Protein AF-A0A7Y5BYL1-F1 (afdb_monomer_lite)

pLDDT: mean 78.52, std 18.56, range [42.53, 97.94]

Structure (mmCIF, N/CA/C/O backbone):
data_AF-A0A7Y5BYL1-F1
#
_entry.id   AF-A0A7Y5BYL1-F1
#
loop_
_atom_site.group_PDB
_atom_site.id
_atom_site.type_symbol
_atom_site.label_atom_id
_atom_site.label_alt_id
_atom_site.label_comp_id
_atom_site.label_asym_id
_atom_site.label_entity_id
_atom_site.label_seq_id
_atom_site.pdbx_PDB_ins_code
_atom_site.Cartn_x
_atom_site.Cartn_y
_atom_site.Cartn_z
_atom_site.occupancy
_atom_site.B_iso_or_equiv
_atom_site.auth_seq_id
_atom_site.auth_comp_id
_atom_site.auth_asym_id
_atom_site.auth_atom_id
_atom_site.pdbx_PDB_model_num
ATOM 1 N N . MET A 1 1 ? -14.897 8.886 0.218 1.00 81.50 1 MET A N 1
ATOM 2 C CA . MET A 1 1 ? -16.354 8.710 0.412 1.00 81.50 1 MET A CA 1
ATOM 3 C C . MET A 1 1 ? -16.591 8.239 1.832 1.00 81.50 1 MET A C 1
ATOM 5 O O . MET A 1 1 ? -15.759 7.504 2.357 1.00 81.50 1 MET A O 1
ATOM 9 N N . SER A 1 2 ? -17.669 8.688 2.464 1.00 91.75 2 SER A N 1
ATOM 10 C CA . SER A 1 2 ? -17.964 8.362 3.857 1.00 91.75 2 SER A CA 1
ATOM 11 C C . SER A 1 2 ? -19.443 8.055 4.063 1.00 91.75 2 SER A C 1
ATOM 13 O O . SER A 1 2 ? -20.285 8.385 3.227 1.00 91.75 2 SER A O 1
ATOM 15 N N . ARG A 1 3 ? -19.748 7.396 5.178 1.00 94.25 3 ARG A N 1
ATOM 16 C CA . ARG A 1 3 ? -21.106 7.157 5.665 1.00 94.25 3 ARG A CA 1
ATOM 17 C C . ARG A 1 3 ? -21.195 7.581 7.126 1.00 94.25 3 ARG A C 1
ATOM 19 O O . ARG A 1 3 ? -20.248 7.378 7.884 1.00 94.25 3 ARG A O 1
ATOM 26 N N . GLU A 1 4 ? -22.343 8.117 7.517 1.00 96.44 4 GLU A N 1
ATOM 27 C CA . GLU A 1 4 ? -22.657 8.405 8.915 1.00 96.44 4 GLU A CA 1
ATOM 28 C C . GLU A 1 4 ? -23.122 7.142 9.650 1.00 96.44 4 GLU A C 1
ATOM 30 O O . GLU A 1 4 ? -23.954 6.373 9.161 1.00 96.44 4 GLU A O 1
ATOM 35 N N . LEU A 1 5 ? -22.569 6.926 10.837 1.00 92.62 5 LEU A N 1
ATOM 36 C CA . LEU A 1 5 ? -22.983 5.901 11.784 1.00 92.62 5 LEU A CA 1
ATOM 37 C C . LEU A 1 5 ? -23.974 6.493 12.801 1.00 92.62 5 LEU A C 1
ATOM 39 O O . LEU A 1 5 ? -24.022 7.715 12.990 1.00 92.62 5 LEU A O 1
ATOM 43 N N . PRO A 1 6 ? -24.739 5.649 13.521 1.00 91.94 6 PRO A N 1
ATOM 44 C CA . PRO A 1 6 ? -25.500 6.108 14.676 1.00 91.94 6 PRO A CA 1
ATOM 45 C C . PRO A 1 6 ? -24.601 6.904 15.632 1.00 91.94 6 PRO A C 1
ATOM 47 O O . PRO A 1 6 ? -23.457 6.523 15.855 1.00 91.94 6 PRO A O 1
ATOM 50 N N . HIS A 1 7 ? -25.140 7.964 16.240 1.00 89.25 7 HIS A N 1
ATOM 51 C CA . HIS A 1 7 ? -24.414 8.888 17.133 1.00 89.25 7 HIS A CA 1
ATOM 52 C C . HIS A 1 7 ? -23.458 9.868 16.420 1.00 89.25 7 HIS A C 1
ATOM 54 O O . HIS A 1 7 ? -22.641 10.507 17.078 1.00 89.25 7 HIS A O 1
ATOM 60 N N . GLY A 1 8 ? -23.578 10.031 15.097 1.00 91.88 8 GLY A N 1
ATOM 61 C CA . GLY A 1 8 ? -22.905 11.101 14.346 1.00 91.88 8 GLY A CA 1
ATOM 62 C C . GLY A 1 8 ? -21.435 10.832 14.016 1.00 91.88 8 GLY A C 1
ATOM 63 O O . GLY A 1 8 ? -20.719 11.746 13.612 1.00 91.88 8 GLY A O 1
ATOM 64 N N . GLN A 1 9 ? -20.961 9.595 14.181 1.00 92.94 9 GLN A N 1
ATOM 65 C CA . GLN A 1 9 ? -19.602 9.225 13.783 1.00 92.94 9 GLN A CA 1
ATOM 66 C C . GLN A 1 9 ? -19.514 9.062 12.262 1.00 92.94 9 GLN A C 1
ATOM 68 O O . GLN A 1 9 ? -20.429 8.535 11.632 1.00 92.94 9 GLN A O 1
ATOM 73 N N . THR A 1 10 ? -18.400 9.486 11.665 1.00 94.94 10 THR A N 1
ATOM 74 C CA . THR A 1 10 ? -18.145 9.320 10.227 1.00 94.94 10 THR A CA 1
ATOM 75 C C . THR A 1 10 ? -17.238 8.121 9.991 1.00 94.94 10 THR A C 1
ATOM 77 O O . THR A 1 10 ? -16.187 8.007 10.614 1.00 94.94 10 THR A O 1
ATOM 80 N N . GLN A 1 11 ? -17.622 7.250 9.060 1.00 91.12 11 GLN A N 1
ATOM 81 C CA . GLN A 1 11 ? -16.820 6.110 8.630 1.00 91.12 11 GLN A CA 1
ATOM 82 C C . GLN A 1 11 ? -16.374 6.292 7.179 1.00 91.12 11 GLN A C 1
ATOM 84 O O . GLN A 1 11 ? -17.201 6.554 6.303 1.00 91.12 11 GLN A O 1
ATOM 89 N N . THR A 1 12 ? -15.082 6.110 6.911 1.00 90.88 12 THR A N 1
ATOM 90 C CA . THR A 1 12 ? -14.548 6.012 5.545 1.00 90.88 12 THR A CA 1
ATOM 91 C C . THR A 1 12 ? -15.001 4.703 4.904 1.00 90.88 12 THR A C 1
ATOM 93 O O . THR A 1 12 ? -14.903 3.645 5.521 1.00 90.88 12 THR A O 1
ATOM 96 N N . VAL A 1 13 ? -15.497 4.766 3.666 1.00 92.31 13 VAL A N 1
ATOM 97 C CA . VAL A 1 13 ? -16.002 3.589 2.942 1.00 92.31 13 VAL A CA 1
ATOM 98 C C . VAL A 1 13 ? -15.228 3.410 1.640 1.00 92.31 13 VAL A C 1
ATOM 100 O O . VAL A 1 13 ? -15.139 4.347 0.840 1.00 92.31 13 VAL A O 1
ATOM 103 N N . ALA A 1 14 ? -14.695 2.205 1.430 1.00 89.88 14 ALA A N 1
ATOM 104 C CA . ALA A 1 14 ? -14.085 1.804 0.168 1.00 89.88 14 ALA A CA 1
ATOM 105 C C . ALA A 1 14 ? -15.167 1.489 -0.877 1.00 89.88 14 ALA A C 1
ATOM 107 O O . ALA A 1 14 ? -16.178 0.841 -0.589 1.00 89.88 14 ALA A O 1
ATOM 108 N N . LEU A 1 15 ? -14.954 1.977 -2.094 1.00 90.75 15 LEU A N 1
ATOM 109 C CA . LEU A 1 15 ? -15.830 1.804 -3.250 1.00 90.75 15 LEU A CA 1
ATOM 110 C C . LEU A 1 15 ? -15.009 1.255 -4.417 1.00 90.75 15 LEU A C 1
ATOM 112 O O . LEU A 1 15 ? -13.796 1.122 -4.300 1.00 90.75 15 LEU A O 1
ATOM 116 N N . ASP A 1 16 ? -15.683 0.997 -5.537 1.00 88.12 16 ASP A N 1
ATOM 117 C CA . ASP A 1 16 ? -15.056 0.514 -6.770 1.00 88.12 16 ASP A CA 1
ATOM 118 C C . ASP A 1 16 ? -14.302 -0.813 -6.577 1.00 88.12 16 ASP A C 1
ATOM 120 O O . ASP A 1 16 ? -13.085 -0.929 -6.690 1.00 88.12 16 ASP A O 1
ATOM 124 N N . TRP A 1 17 ? -15.074 -1.852 -6.255 1.00 89.88 17 TRP A N 1
ATOM 125 C CA . TRP A 1 17 ? -14.569 -3.201 -5.989 1.00 89.88 17 TRP A CA 1
ATOM 126 C C . TRP A 1 17 ? -14.267 -4.002 -7.268 1.00 89.88 17 TRP A C 1
ATOM 128 O O . TRP A 1 17 ? -14.099 -5.216 -7.197 1.00 89.88 17 TRP A O 1
ATOM 138 N N . ALA A 1 18 ? -14.209 -3.364 -8.444 1.00 87.25 18 ALA A N 1
ATOM 139 C CA . ALA A 1 18 ? -14.057 -4.059 -9.726 1.00 87.25 18 ALA A CA 1
ATOM 140 C C . ALA A 1 18 ? -12.744 -4.857 -9.840 1.00 87.25 18 ALA A C 1
ATOM 142 O O . ALA A 1 18 ? -12.697 -5.859 -10.551 1.00 87.25 18 ALA A O 1
ATOM 143 N N . LEU A 1 19 ? -11.695 -4.432 -9.127 1.00 79.25 19 LEU A N 1
ATOM 144 C CA . LEU A 1 19 ? -10.383 -5.091 -9.084 1.00 79.25 19 LEU A CA 1
ATOM 145 C C . LEU A 1 19 ? -10.122 -5.841 -7.770 1.00 79.25 19 LEU A C 1
ATOM 147 O O . LEU A 1 19 ? -9.000 -6.276 -7.517 1.00 79.25 19 LEU A O 1
ATOM 151 N N . ALA A 1 20 ? -11.139 -5.988 -6.921 1.00 86.06 20 ALA A N 1
ATOM 152 C CA . ALA A 1 20 ? -10.992 -6.711 -5.671 1.00 86.06 20 ALA A CA 1
ATOM 153 C C . ALA A 1 20 ? -10.805 -8.211 -5.927 1.00 86.06 20 ALA A C 1
ATOM 155 O O . ALA A 1 20 ? -11.528 -8.829 -6.711 1.00 86.06 20 ALA A O 1
ATOM 156 N N . GLY A 1 21 ? -9.844 -8.811 -5.232 1.00 87.94 21 GLY A N 1
ATOM 157 C CA . GLY A 1 21 ? -9.514 -10.220 -5.378 1.00 87.94 21 GLY A CA 1
ATOM 158 C C . GLY A 1 21 ? -8.587 -10.704 -4.271 1.00 87.94 21 GLY A C 1
ATOM 159 O O . GLY A 1 21 ? -8.227 -9.956 -3.365 1.00 87.94 21 GLY A O 1
ATOM 160 N N . ILE A 1 22 ? -8.208 -11.978 -4.347 1.00 93.00 22 ILE A N 1
ATOM 161 C CA . ILE A 1 22 ? -7.252 -12.577 -3.412 1.00 93.00 22 ILE A CA 1
ATOM 162 C C . ILE A 1 22 ? -5.840 -12.153 -3.823 1.00 93.00 22 ILE A C 1
ATOM 164 O O . ILE A 1 22 ? -5.431 -12.375 -4.962 1.00 93.00 22 ILE A O 1
ATOM 168 N N . SER A 1 23 ? -5.097 -11.569 -2.885 1.00 89.81 23 SER A N 1
ATOM 169 C CA . SER A 1 23 ? -3.725 -11.090 -3.072 1.00 89.81 23 SER A CA 1
ATOM 170 C C . SER A 1 23 ? -2.924 -11.284 -1.775 1.00 89.81 23 SER A C 1
ATOM 172 O O . SER A 1 23 ? -3.539 -11.461 -0.718 1.00 89.81 23 SER A O 1
ATOM 174 N N . PRO A 1 24 ? -1.576 -11.271 -1.803 1.00 92.25 24 PRO A N 1
ATOM 175 C CA . PRO A 1 24 ? -0.777 -11.250 -0.582 1.00 92.25 24 PRO A CA 1
ATOM 176 C C . PRO A 1 24 ? -1.135 -10.058 0.314 1.00 92.25 24 PRO A C 1
ATOM 178 O O . PRO A 1 24 ? -1.456 -8.973 -0.172 1.00 92.25 24 PRO A O 1
ATOM 181 N N . VAL A 1 25 ? -1.038 -10.244 1.630 1.00 95.06 25 VAL A N 1
ATOM 182 C CA . VAL A 1 25 ? -1.275 -9.165 2.598 1.00 95.06 25 VAL A CA 1
ATOM 183 C C . VAL A 1 25 ? -0.310 -7.995 2.352 1.00 95.06 25 VAL A C 1
ATOM 185 O O . VAL A 1 25 ? 0.886 -8.203 2.166 1.00 95.06 25 VAL A O 1
ATOM 188 N N . GLY A 1 26 ? -0.823 -6.762 2.315 1.00 95.19 26 GLY A N 1
ATOM 189 C CA . GLY A 1 26 ? -0.042 -5.559 2.003 1.00 95.19 26 GLY A CA 1
ATOM 190 C C . GLY A 1 26 ? 0.049 -5.214 0.510 1.00 95.19 26 GLY A C 1
ATOM 191 O O . GLY A 1 26 ? 0.611 -4.176 0.164 1.00 95.19 26 GLY A O 1
ATOM 192 N N . ALA A 1 27 ? -0.502 -6.029 -0.395 1.00 92.75 27 ALA A N 1
ATOM 193 C CA . ALA A 1 27 ? -0.541 -5.703 -1.825 1.00 92.75 27 ALA A CA 1
ATOM 194 C C . ALA A 1 27 ? -1.362 -4.432 -2.126 1.00 92.75 27 ALA A C 1
ATOM 196 O O . ALA A 1 27 ? -0.949 -3.576 -2.909 1.00 92.75 27 ALA A O 1
ATOM 197 N N . ASP A 1 28 ? -2.504 -4.292 -1.461 1.00 92.69 28 ASP A N 1
ATOM 198 C CA . ASP A 1 28 ? -3.373 -3.114 -1.479 1.00 92.69 28 ASP A CA 1
ATOM 199 C C . ASP A 1 28 ? -2.698 -1.877 -0.866 1.00 92.69 28 ASP A C 1
ATOM 201 O O . ASP A 1 28 ? -2.801 -0.784 -1.427 1.00 92.69 28 ASP A O 1
ATOM 205 N N . LEU A 1 29 ? -1.923 -2.048 0.213 1.00 94.44 29 LEU A N 1
ATOM 206 C CA . LEU A 1 29 ? -1.063 -0.991 0.749 1.00 94.44 29 LEU A CA 1
ATOM 207 C C . LEU A 1 29 ? -0.077 -0.490 -0.313 1.00 94.44 29 LEU A C 1
ATOM 209 O O . LEU A 1 29 ? 0.120 0.716 -0.438 1.00 94.44 29 LEU A O 1
ATOM 213 N N . GLY A 1 30 ? 0.499 -1.388 -1.118 1.00 89.38 30 GLY A N 1
ATOM 214 C CA . GLY A 1 30 ? 1.391 -1.003 -2.211 1.00 89.38 30 GLY A CA 1
ATOM 215 C C . GLY A 1 30 ? 0.733 -0.093 -3.243 1.00 89.38 30 GLY A C 1
ATOM 216 O O . GLY A 1 30 ? 1.313 0.923 -3.631 1.00 89.38 30 GLY A O 1
ATOM 217 N N . GLN A 1 31 ? -0.505 -0.402 -3.629 1.00 86.06 31 GLN A N 1
ATOM 218 C CA . GLN A 1 31 ? -1.278 0.456 -4.528 1.00 86.06 31 GLN A CA 1
ATOM 219 C C . GLN A 1 31 ? -1.641 1.794 -3.873 1.00 86.06 31 GLN A C 1
ATOM 221 O O . GLN A 1 31 ? -1.571 2.840 -4.523 1.00 86.06 31 GLN A O 1
ATOM 226 N N . LEU A 1 32 ? -1.990 1.780 -2.583 1.00 91.31 32 LEU A N 1
ATOM 227 C CA . LEU A 1 32 ? -2.359 2.983 -1.842 1.00 91.31 32 LEU A CA 1
ATOM 228 C C . LEU A 1 32 ? -1.174 3.936 -1.643 1.00 91.31 32 LEU A C 1
ATOM 230 O O . LEU A 1 32 ? -1.313 5.127 -1.922 1.00 91.31 32 LEU A O 1
ATOM 234 N N . VAL A 1 33 ? -0.012 3.434 -1.203 1.00 91.81 33 VAL A N 1
ATOM 235 C CA . VAL A 1 33 ? 1.211 4.240 -1.024 1.00 91.81 33 VAL A CA 1
ATOM 236 C C . VAL A 1 33 ? 1.591 4.915 -2.326 1.00 91.81 33 VAL A C 1
ATOM 238 O O . VAL A 1 33 ? 1.877 6.111 -2.357 1.00 91.81 33 VAL A O 1
ATOM 241 N N . PHE A 1 34 ? 1.526 4.168 -3.416 1.00 82.06 34 PHE A N 1
ATOM 242 C CA . PHE A 1 34 ? 1.835 4.700 -4.723 1.00 82.06 34 PHE A CA 1
ATOM 243 C C . PHE A 1 34 ? 0.854 5.792 -5.170 1.00 82.06 34 PHE A C 1
ATOM 245 O O . PHE A 1 34 ? 1.267 6.879 -5.587 1.00 82.06 34 PHE A O 1
ATOM 252 N N . GLY A 1 35 ? -0.451 5.537 -5.043 1.00 85.81 35 GLY A N 1
ATOM 253 C CA . GLY A 1 35 ? -1.475 6.541 -5.313 1.00 85.81 35 GLY A CA 1
ATOM 254 C C . GLY A 1 35 ? -1.255 7.807 -4.481 1.00 85.81 35 GLY A C 1
ATOM 255 O O . GLY A 1 35 ? -1.299 8.915 -5.015 1.00 85.81 35 GLY A O 1
ATOM 256 N N . ALA A 1 36 ? -0.938 7.658 -3.196 1.00 91.75 36 ALA A N 1
ATOM 257 C CA . ALA A 1 36 ? -0.674 8.771 -2.295 1.00 91.75 36 ALA A CA 1
ATOM 258 C C . ALA A 1 36 ? 0.579 9.565 -2.693 1.00 91.75 36 ALA A C 1
ATOM 260 O O . ALA A 1 36 ? 0.486 10.779 -2.841 1.00 91.75 36 ALA A 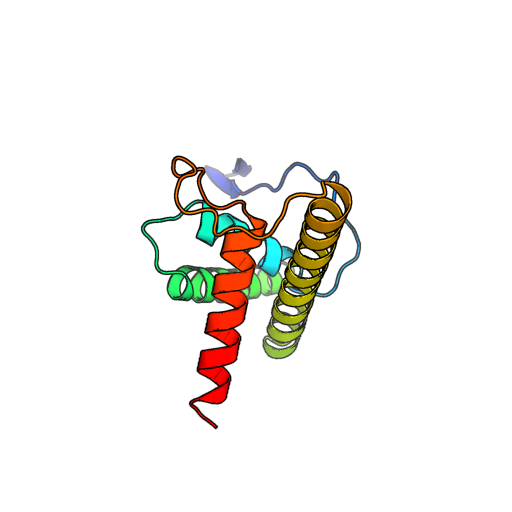O 1
ATOM 261 N N . GLN A 1 37 ? 1.715 8.916 -2.963 1.00 89.12 37 GLN A N 1
ATOM 262 C CA . GLN A 1 37 ? 2.938 9.593 -3.428 1.00 89.12 37 GLN A CA 1
ATOM 263 C C . GLN A 1 37 ? 2.719 10.357 -4.744 1.00 89.12 37 GLN A C 1
ATOM 265 O O . GLN A 1 37 ? 3.326 11.403 -4.988 1.00 89.12 37 GLN A O 1
ATOM 270 N N . ASN A 1 38 ? 1.813 9.875 -5.597 1.00 83.69 38 ASN A N 1
ATOM 271 C CA . ASN A 1 38 ? 1.479 10.566 -6.834 1.00 83.69 38 ASN A CA 1
ATOM 272 C C . ASN A 1 38 ? 0.543 11.755 -6.677 1.00 83.69 38 ASN A C 1
ATOM 274 O O . ASN A 1 38 ? 0.635 12.682 -7.478 1.00 83.69 38 ASN A O 1
ATOM 278 N N . ASN A 1 39 ? -0.334 11.746 -5.681 1.00 89.12 39 ASN A N 1
ATOM 279 C CA . ASN A 1 39 ? -1.329 12.800 -5.504 1.00 89.12 39 ASN A CA 1
ATOM 280 C C . ASN A 1 39 ? -0.926 13.822 -4.430 1.00 89.12 39 ASN A C 1
ATOM 282 O O . ASN A 1 39 ? -1.345 14.973 -4.493 1.00 89.12 39 ASN A O 1
ATOM 286 N N . LEU A 1 40 ? -0.067 13.442 -3.484 1.00 93.06 40 LEU A N 1
ATOM 287 C CA . LEU A 1 40 ? 0.404 14.279 -2.381 1.00 93.06 40 LEU A CA 1
ATOM 288 C C . LEU A 1 40 ? 1.818 14.801 -2.663 1.00 93.06 40 LEU A C 1
ATOM 290 O O . LEU A 1 40 ? 2.774 14.448 -1.979 1.00 93.06 40 LEU A O 1
ATOM 294 N N . LYS A 1 41 ? 1.960 15.650 -3.688 1.00 89.19 41 LYS A N 1
ATOM 295 C CA . LYS A 1 41 ? 3.273 16.146 -4.157 1.00 89.19 41 LYS A CA 1
ATOM 296 C C . LYS A 1 41 ? 4.053 16.965 -3.122 1.00 89.19 41 LYS A C 1
ATOM 298 O O . LYS A 1 41 ? 5.265 17.101 -3.250 1.00 89.19 41 LYS A O 1
ATOM 303 N N . GLU A 1 42 ? 3.369 17.504 -2.119 1.00 94.88 42 GLU A N 1
ATOM 304 C CA . GLU A 1 42 ? 3.968 18.308 -1.048 1.00 94.88 42 GLU A CA 1
ATOM 305 C C . GLU A 1 42 ? 4.469 17.463 0.135 1.00 94.88 42 GLU A C 1
ATOM 307 O O . GLU A 1 42 ? 5.146 17.988 1.014 1.00 94.88 42 GLU A O 1
ATOM 312 N N . VAL A 1 43 ? 4.160 16.161 0.163 1.00 93.69 43 VAL A N 1
ATOM 313 C CA . VAL A 1 43 ? 4.538 15.252 1.252 1.00 93.69 43 VAL A CA 1
ATOM 314 C C . VAL A 1 43 ? 5.717 14.391 0.812 1.00 93.69 43 VAL A C 1
ATOM 316 O O . VAL A 1 43 ? 5.730 13.843 -0.292 1.00 93.69 43 VAL A O 1
ATOM 319 N N . ALA A 1 44 ? 6.722 14.242 1.676 1.00 93.62 44 ALA A N 1
ATOM 320 C CA . ALA A 1 44 ? 7.885 13.430 1.344 1.00 93.62 44 ALA A CA 1
ATOM 321 C C . ALA A 1 44 ? 7.481 11.949 1.162 1.00 93.62 44 ALA A C 1
ATOM 323 O O . ALA A 1 44 ? 6.762 11.406 2.005 1.00 93.62 44 ALA A O 1
ATOM 324 N N . PRO A 1 45 ? 7.996 11.230 0.144 1.00 88.69 45 PRO A N 1
ATOM 325 C CA . PRO A 1 45 ? 7.626 9.831 -0.103 1.00 88.69 45 PRO A CA 1
ATOM 326 C C . PRO A 1 45 ? 7.804 8.904 1.107 1.00 88.69 45 PRO A C 1
ATOM 328 O O . PRO A 1 45 ? 7.009 7.990 1.318 1.00 88.69 45 PRO A O 1
ATOM 331 N N . LYS A 1 46 ? 8.827 9.170 1.928 1.00 91.19 46 LYS A N 1
ATOM 332 C CA . LYS A 1 46 ? 9.106 8.432 3.165 1.00 91.19 46 LYS A CA 1
ATOM 333 C C . LYS A 1 46 ? 8.057 8.678 4.253 1.00 91.19 46 LYS A C 1
ATOM 335 O O . LYS A 1 46 ? 7.756 7.765 5.015 1.00 91.19 46 LYS A O 1
ATOM 340 N N . GLU A 1 47 ? 7.523 9.893 4.335 1.00 94.50 47 GLU A N 1
ATOM 341 C CA . GLU A 1 47 ? 6.452 10.227 5.278 1.00 94.50 47 GLU A CA 1
ATOM 342 C C . GLU A 1 47 ? 5.151 9.538 4.870 1.00 94.50 47 GLU A C 1
ATOM 344 O O . GLU A 1 47 ? 4.482 8.957 5.720 1.00 94.50 47 GLU A O 1
ATOM 349 N N . VAL A 1 48 ? 4.849 9.512 3.566 1.00 95.19 48 VAL A N 1
ATOM 350 C CA . VAL A 1 48 ? 3.714 8.755 3.017 1.00 95.19 48 VAL A CA 1
ATOM 351 C C . VAL A 1 48 ? 3.846 7.260 3.322 1.00 95.19 48 VAL A C 1
ATOM 353 O O . VAL A 1 48 ? 2.899 6.668 3.833 1.00 95.19 48 VAL A O 1
ATOM 356 N N . ASP A 1 49 ? 5.013 6.656 3.053 1.00 94.62 49 ASP A N 1
ATOM 357 C CA . ASP A 1 49 ? 5.263 5.232 3.334 1.00 94.62 49 ASP A CA 1
ATOM 358 C C . ASP A 1 49 ? 5.053 4.905 4.815 1.00 94.62 49 ASP A C 1
ATOM 360 O O . ASP A 1 49 ? 4.289 4.001 5.142 1.00 94.62 49 ASP A O 1
ATOM 364 N N . GLY A 1 50 ? 5.693 5.665 5.710 1.00 95.94 50 GLY A N 1
ATOM 365 C CA . GLY A 1 50 ? 5.607 5.425 7.149 1.00 95.94 50 GLY A CA 1
ATOM 366 C C . GLY A 1 50 ? 4.187 5.588 7.687 1.00 95.94 50 GLY A C 1
ATOM 367 O O . GLY A 1 50 ? 3.683 4.696 8.362 1.00 95.94 50 GLY A O 1
ATOM 368 N N . ALA A 1 51 ? 3.517 6.695 7.355 1.00 97.88 51 ALA A N 1
ATOM 369 C CA . ALA A 1 51 ? 2.174 6.974 7.861 1.00 97.88 51 ALA A CA 1
ATOM 370 C C . ALA A 1 51 ? 1.146 5.932 7.394 1.00 97.88 51 ALA A C 1
ATOM 372 O O . ALA A 1 51 ? 0.315 5.483 8.187 1.00 97.88 51 ALA A O 1
ATOM 373 N N . LEU A 1 52 ? 1.207 5.531 6.120 1.00 97.25 52 LEU A N 1
ATOM 374 C CA . LEU A 1 52 ? 0.288 4.536 5.571 1.00 97.25 52 LEU A CA 1
ATOM 375 C C . LEU A 1 52 ? 0.599 3.126 6.062 1.00 97.25 52 LEU A C 1
ATOM 377 O O . LEU A 1 52 ? -0.338 2.376 6.311 1.00 97.25 52 LEU A O 1
ATOM 381 N N . PHE A 1 53 ? 1.873 2.767 6.236 1.00 97.94 53 PHE A N 1
ATOM 382 C CA . PHE A 1 53 ? 2.246 1.459 6.768 1.00 97.94 53 PHE A CA 1
ATOM 383 C C . PHE A 1 53 ? 1.723 1.264 8.197 1.00 97.94 53 PHE A C 1
ATOM 385 O O . PHE A 1 53 ? 1.052 0.269 8.461 1.00 97.94 53 PHE A O 1
ATOM 392 N N . GLU A 1 54 ? 1.938 2.236 9.088 1.00 97.94 54 GLU A N 1
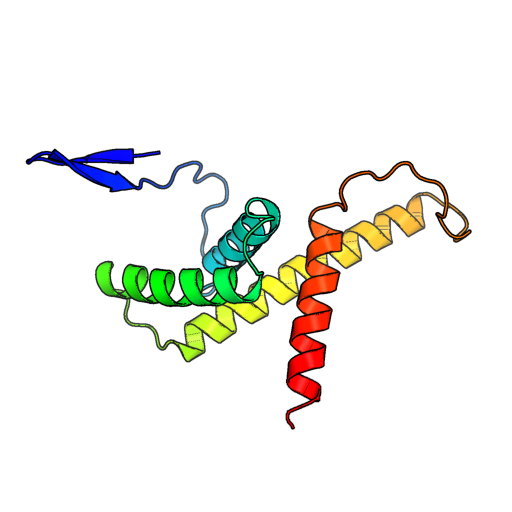ATOM 393 C CA . GLU A 1 54 ? 1.422 2.168 10.464 1.00 97.94 54 GLU A CA 1
ATOM 394 C C . GLU A 1 54 ? -0.115 2.144 10.492 1.00 97.94 54 GLU A C 1
ATOM 396 O O . GLU A 1 54 ? -0.714 1.274 11.123 1.00 97.94 54 GLU A O 1
ATOM 401 N N . SER A 1 55 ? -0.766 3.023 9.720 1.00 97.38 55 SER A N 1
ATOM 402 C CA . SER A 1 55 ? -2.236 3.076 9.649 1.00 97.38 55 SER A CA 1
ATOM 403 C C . SER A 1 55 ? -2.848 1.794 9.072 1.00 97.38 55 SER A C 1
ATOM 405 O O . SER A 1 55 ? -3.950 1.396 9.445 1.00 97.38 55 SER A O 1
ATOM 407 N N . TYR A 1 56 ? -2.149 1.131 8.151 1.00 97.25 56 TYR A N 1
ATOM 408 C CA . TYR A 1 56 ? -2.580 -0.142 7.585 1.00 97.25 56 TYR A CA 1
ATOM 409 C C . TYR A 1 56 ? -2.491 -1.273 8.617 1.00 97.25 56 TYR A C 1
ATOM 411 O O . TYR A 1 56 ? -3.415 -2.079 8.717 1.00 97.25 56 TYR A O 1
ATOM 419 N N . LEU A 1 57 ? -1.432 -1.306 9.435 1.00 97.88 57 LEU A N 1
ATOM 420 C CA . LEU A 1 57 ? -1.331 -2.249 10.554 1.00 97.88 57 LEU A CA 1
ATOM 421 C C . LEU A 1 57 ? -2.424 -2.014 11.603 1.00 97.88 57 LEU A C 1
ATOM 423 O O . LEU A 1 57 ? -3.000 -2.980 12.105 1.00 97.88 57 LEU A O 1
ATOM 427 N N . ASP A 1 58 ? -2.744 -0.755 11.909 1.00 96.31 58 ASP A N 1
ATOM 428 C CA . ASP A 1 58 ? -3.886 -0.400 12.761 1.00 96.31 58 ASP A CA 1
ATOM 429 C C . ASP A 1 58 ? -5.197 -0.939 12.181 1.00 96.31 58 ASP A C 1
ATOM 431 O O . ASP A 1 58 ? -5.918 -1.667 12.860 1.00 96.31 58 ASP A O 1
ATOM 435 N N . GLY A 1 59 ? -5.458 -0.686 10.895 1.00 95.00 59 GLY A N 1
ATOM 436 C CA . GLY A 1 59 ? -6.660 -1.172 10.215 1.00 95.00 59 GLY A CA 1
ATOM 437 C C . GLY A 1 59 ? -6.776 -2.701 10.185 1.00 95.00 59 GLY A C 1
ATOM 438 O O . GLY A 1 59 ? -7.865 -3.242 10.395 1.00 95.00 59 GLY A O 1
ATOM 439 N N . LEU A 1 60 ? -5.664 -3.418 9.980 1.00 95.88 60 LEU A N 1
ATOM 440 C CA . LEU A 1 60 ? -5.646 -4.880 10.073 1.00 95.88 60 LEU A CA 1
ATOM 441 C C . LEU A 1 60 ? -6.023 -5.346 11.482 1.00 95.88 60 LEU A C 1
ATOM 443 O O . LEU A 1 60 ? -6.904 -6.199 11.619 1.00 95.88 60 LEU A O 1
ATOM 447 N N . ARG A 1 61 ? -5.429 -4.750 12.521 1.00 96.06 61 ARG A N 1
ATOM 448 C CA . ARG A 1 61 ? -5.741 -5.083 13.919 1.00 96.06 61 ARG A CA 1
ATOM 449 C C . ARG A 1 61 ? -7.203 -4.815 14.260 1.00 96.06 61 ARG A C 1
ATOM 451 O O . ARG A 1 61 ? -7.852 -5.690 14.829 1.00 96.06 61 ARG A O 1
ATOM 458 N N . ASP A 1 62 ? -7.735 -3.669 13.849 1.00 94.12 62 ASP A N 1
ATOM 459 C CA . ASP A 1 62 ? -9.135 -3.289 14.071 1.00 94.12 62 ASP A CA 1
ATOM 460 C C . ASP A 1 62 ? -10.119 -4.233 13.364 1.00 94.12 62 ASP A C 1
ATOM 462 O O . ASP A 1 62 ? -11.227 -4.46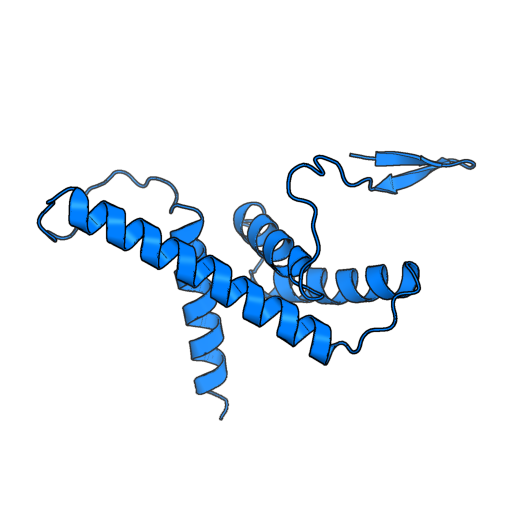8 13.849 1.00 94.12 62 ASP A O 1
ATOM 466 N N . SER A 1 63 ? -9.709 -4.829 12.240 1.00 92.88 63 SER A N 1
ATOM 467 C CA . SER A 1 63 ? -10.496 -5.840 11.522 1.00 92.88 63 SER A CA 1
ATOM 468 C C . SER A 1 63 ? -10.432 -7.247 12.140 1.00 92.88 63 SER A C 1
ATOM 470 O O . SER A 1 63 ? -11.110 -8.158 11.664 1.00 92.88 63 SER A O 1
ATOM 472 N N . GLY A 1 64 ? -9.624 -7.444 13.189 1.00 96.50 64 GLY A N 1
ATOM 473 C CA . GLY A 1 64 ? -9.345 -8.756 13.781 1.00 96.50 64 GLY A CA 1
ATOM 474 C C . GLY A 1 64 ? -8.343 -9.597 12.981 1.00 96.50 64 GLY A C 1
ATOM 475 O O . GLY A 1 64 ? -8.204 -10.795 13.228 1.00 96.50 64 GLY A O 1
ATOM 476 N N . CYS A 1 65 ? -7.646 -8.993 12.015 1.00 94.00 65 CYS A N 1
ATOM 477 C CA . CYS A 1 65 ? -6.598 -9.643 11.242 1.00 94.00 65 CYS A CA 1
ATOM 478 C C . CYS A 1 65 ? -5.263 -9.541 11.994 1.00 94.00 65 CYS A C 1
ATOM 480 O O . CYS A 1 65 ? -4.692 -8.461 12.147 1.00 94.00 65 CYS A O 1
ATOM 482 N N . HIS A 1 66 ? -4.762 -10.680 12.471 1.00 92.88 66 HIS A N 1
ATOM 483 C CA . HIS A 1 66 ? -3.479 -10.770 13.164 1.00 92.88 66 HIS A CA 1
ATOM 484 C C . HIS A 1 66 ? -2.404 -11.259 12.197 1.00 92.88 66 HIS A C 1
ATOM 486 O O . HIS A 1 66 ? -2.324 -12.450 11.903 1.00 92.88 66 HIS A O 1
ATOM 492 N N . VAL A 1 67 ? -1.604 -10.325 11.691 1.00 94.81 67 VAL A N 1
ATOM 493 C CA . VAL A 1 67 ? -0.489 -10.580 10.774 1.00 94.81 67 VAL A CA 1
ATOM 494 C C . VAL A 1 67 ? 0.730 -9.841 11.301 1.00 94.81 67 VAL A C 1
ATOM 496 O O . VAL A 1 67 ? 0.614 -8.714 11.789 1.00 94.81 67 VAL A O 1
ATOM 499 N N . GLU A 1 68 ? 1.897 -10.469 11.210 1.00 96.81 68 GLU A N 1
ATOM 500 C CA . GLU A 1 68 ? 3.138 -9.845 11.656 1.00 96.81 68 GLU A CA 1
ATOM 501 C C . GLU A 1 68 ? 3.530 -8.696 10.722 1.00 96.81 68 GLU A C 1
ATOM 503 O O . GLU A 1 68 ? 3.456 -8.802 9.494 1.00 96.81 68 GLU A O 1
ATOM 508 N N . ALA A 1 69 ? 4.024 -7.592 11.289 1.00 97.06 69 ALA A N 1
ATOM 509 C CA . ALA A 1 69 ? 4.407 -6.414 10.504 1.00 97.06 69 ALA A CA 1
ATOM 510 C C . ALA A 1 69 ? 5.440 -6.752 9.410 1.00 97.06 69 ALA A C 1
ATOM 512 O O . ALA A 1 69 ? 5.431 -6.170 8.324 1.00 97.06 69 ALA A O 1
ATOM 513 N N . GLN A 1 70 ? 6.313 -7.729 9.671 1.00 97.06 70 GLN A N 1
ATOM 514 C CA . GLN A 1 70 ? 7.305 -8.194 8.707 1.00 97.06 70 GLN A CA 1
ATOM 515 C C . GLN A 1 70 ? 6.671 -8.904 7.499 1.00 97.06 70 GLN A C 1
ATOM 517 O O . GLN A 1 70 ? 7.140 -8.714 6.377 1.00 97.06 70 GLN A O 1
ATOM 522 N N . GLU A 1 71 ? 5.595 -9.668 7.700 1.00 96.56 71 GLU A N 1
ATOM 523 C CA . GLU A 1 71 ? 4.856 -10.325 6.614 1.00 96.56 71 GLU A CA 1
ATOM 524 C C . GLU A 1 71 ? 4.134 -9.292 5.747 1.00 96.56 71 GLU A C 1
ATOM 526 O O . GLU A 1 71 ? 4.219 -9.349 4.520 1.00 96.56 71 GLU A O 1
ATOM 531 N N . VAL A 1 72 ? 3.515 -8.286 6.376 1.00 97.25 72 VAL A N 1
ATOM 532 C CA . VAL A 1 72 ? 2.907 -7.151 5.664 1.00 97.25 72 VAL A CA 1
ATOM 533 C C . VAL A 1 72 ? 3.950 -6.396 4.847 1.00 97.25 72 VAL A C 1
ATOM 535 O O . VAL A 1 72 ? 3.718 -6.097 3.676 1.00 97.25 72 VAL A O 1
ATOM 538 N N . ARG A 1 73 ? 5.125 -6.111 5.424 1.00 96.06 73 ARG A N 1
ATOM 539 C CA . ARG A 1 73 ? 6.206 -5.412 4.714 1.00 96.06 73 ARG A CA 1
ATOM 540 C C . ARG A 1 73 ? 6.722 -6.222 3.530 1.00 96.06 73 ARG A C 1
ATOM 542 O O . ARG A 1 73 ? 7.005 -5.640 2.482 1.00 96.06 73 ARG A O 1
ATOM 549 N N . LEU A 1 74 ? 6.825 -7.541 3.671 1.00 95.06 74 LEU A N 1
ATOM 550 C CA . LEU A 1 74 ? 7.219 -8.421 2.577 1.00 95.06 74 LEU A CA 1
ATOM 551 C C . LEU A 1 74 ? 6.180 -8.405 1.452 1.00 95.06 74 LEU A C 1
ATOM 553 O O . LEU A 1 74 ? 6.545 -8.169 0.304 1.00 95.06 74 LEU A O 1
ATOM 557 N N . GLY A 1 75 ? 4.900 -8.615 1.770 1.00 93.25 75 GLY A N 1
ATOM 558 C CA . GLY A 1 75 ? 3.840 -8.648 0.764 1.00 93.25 75 GLY A CA 1
ATOM 559 C C . GLY A 1 75 ? 3.677 -7.309 0.044 1.00 93.25 75 GLY A C 1
ATOM 560 O O . GLY A 1 75 ? 3.632 -7.281 -1.185 1.00 93.25 75 GLY A O 1
ATOM 561 N N . TYR A 1 76 ? 3.735 -6.200 0.784 1.00 93.44 76 TYR A N 1
ATOM 562 C CA . TYR A 1 76 ? 3.775 -4.851 0.222 1.00 93.44 76 TYR A CA 1
ATOM 563 C C . TYR A 1 76 ? 4.959 -4.658 -0.735 1.00 93.44 76 TYR A C 1
ATOM 565 O O . TYR A 1 76 ? 4.761 -4.338 -1.909 1.00 93.44 76 TYR A O 1
ATOM 573 N N . THR A 1 77 ? 6.193 -4.858 -0.270 1.00 90.62 77 THR A N 1
ATOM 574 C CA . THR A 1 77 ? 7.380 -4.546 -1.085 1.00 90.62 77 THR A CA 1
ATOM 575 C C . THR A 1 77 ? 7.514 -5.467 -2.297 1.00 90.62 77 THR A C 1
ATOM 577 O O . THR A 1 77 ? 7.850 -4.997 -3.385 1.00 90.62 77 THR A O 1
ATOM 580 N N . ALA A 1 78 ? 7.195 -6.757 -2.150 1.00 89.88 78 ALA A N 1
ATOM 581 C CA . ALA A 1 78 ? 7.221 -7.719 -3.247 1.00 89.88 78 ALA A CA 1
ATOM 582 C C . ALA A 1 78 ? 6.157 -7.407 -4.308 1.00 89.88 78 ALA A C 1
ATOM 584 O O . ALA A 1 78 ? 6.455 -7.434 -5.503 1.00 89.88 78 ALA A O 1
ATOM 585 N N . PHE A 1 79 ? 4.932 -7.075 -3.889 1.00 87.81 79 PHE A N 1
ATOM 586 C CA . PHE A 1 79 ? 3.857 -6.739 -4.819 1.00 87.81 79 PHE A CA 1
ATOM 587 C C . PHE A 1 79 ? 4.119 -5.415 -5.541 1.00 87.81 79 PHE A C 1
ATOM 589 O O . PHE A 1 79 ? 3.949 -5.339 -6.759 1.00 87.81 79 PHE A O 1
ATOM 596 N N . ALA A 1 80 ? 4.613 -4.401 -4.823 1.00 84.88 80 ALA A N 1
ATOM 597 C CA . ALA A 1 80 ? 5.031 -3.141 -5.425 1.00 84.88 80 ALA A CA 1
ATOM 598 C C . ALA A 1 80 ? 6.127 -3.374 -6.479 1.00 84.88 80 ALA A C 1
ATOM 600 O O . ALA A 1 80 ? 5.982 -2.942 -7.620 1.00 84.88 80 ALA A O 1
ATOM 601 N N . ALA A 1 81 ? 7.181 -4.128 -6.149 1.00 84.94 81 ALA A N 1
ATOM 602 C CA . ALA A 1 81 ? 8.244 -4.450 -7.101 1.00 84.94 81 ALA A CA 1
ATOM 603 C C . ALA A 1 81 ? 7.725 -5.216 -8.331 1.00 84.94 81 ALA A C 1
ATOM 605 O O . ALA A 1 81 ? 8.123 -4.910 -9.456 1.00 84.94 81 ALA A O 1
ATOM 606 N N . PHE A 1 82 ? 6.814 -6.175 -8.134 1.00 83.62 82 PHE A N 1
ATOM 607 C CA . PHE A 1 82 ? 6.192 -6.926 -9.223 1.00 83.62 82 PHE A CA 1
ATOM 608 C C . PHE A 1 82 ? 5.389 -6.023 -10.167 1.00 83.62 82 PHE A C 1
ATOM 610 O O . PHE A 1 82 ? 5.600 -6.081 -11.378 1.00 83.62 82 PHE A O 1
ATOM 617 N N . GLN A 1 83 ? 4.511 -5.166 -9.634 1.00 78.12 83 GLN A N 1
ATOM 618 C CA . GLN A 1 83 ? 3.711 -4.258 -10.460 1.00 78.12 83 GLN A CA 1
ATOM 619 C C . GLN A 1 83 ? 4.598 -3.302 -11.257 1.00 78.12 83 GLN A C 1
ATOM 621 O O . GLN A 1 83 ? 4.422 -3.162 -12.466 1.00 78.12 83 GLN A O 1
ATOM 626 N N . VAL A 1 84 ? 5.599 -2.703 -10.610 1.00 72.19 84 VAL A N 1
ATOM 627 C CA . VAL A 1 84 ? 6.540 -1.790 -11.272 1.00 72.19 84 VAL A CA 1
ATOM 628 C C . VAL A 1 84 ? 7.332 -2.506 -12.359 1.00 72.19 84 VAL A C 1
ATOM 630 O O . VAL A 1 84 ? 7.434 -2.002 -13.476 1.00 72.19 84 VAL A O 1
ATOM 633 N N . GLY A 1 85 ? 7.853 -3.699 -12.066 1.00 76.31 85 GLY A N 1
ATOM 634 C CA . GLY A 1 85 ? 8.588 -4.502 -13.039 1.00 76.31 85 GLY A CA 1
ATOM 635 C C . GLY A 1 85 ? 7.739 -4.873 -14.256 1.00 76.31 85 GLY A C 1
ATOM 636 O O . GLY A 1 85 ? 8.196 -4.725 -15.389 1.00 76.31 85 GLY A O 1
ATOM 637 N N . LEU A 1 86 ? 6.490 -5.298 -14.040 1.00 78.38 86 LEU A N 1
ATOM 638 C CA . LEU A 1 86 ? 5.572 -5.663 -15.120 1.00 78.38 86 LEU A CA 1
ATOM 639 C C . LEU A 1 86 ? 5.257 -4.466 -16.026 1.00 78.38 86 LEU A C 1
ATOM 641 O O . LEU A 1 86 ? 5.316 -4.592 -17.248 1.00 78.38 86 LEU A O 1
ATOM 645 N N . PHE A 1 87 ? 4.988 -3.297 -15.442 1.00 67.75 87 PHE A N 1
ATOM 646 C CA . PHE A 1 87 ? 4.749 -2.075 -16.209 1.00 67.75 87 PHE A CA 1
ATOM 647 C C . PHE A 1 87 ? 5.965 -1.648 -17.035 1.00 67.75 87 PHE A C 1
ATOM 649 O O . PHE A 1 87 ? 5.816 -1.293 -18.203 1.00 67.75 87 PHE A O 1
ATOM 656 N N . GLN A 1 88 ? 7.175 -1.732 -16.474 1.00 70.44 88 GLN A N 1
ATOM 657 C CA . GLN A 1 88 ? 8.404 -1.432 -17.215 1.00 70.44 88 GLN A CA 1
ATOM 658 C C . GLN A 1 88 ? 8.588 -2.370 -18.415 1.00 70.44 88 GLN A C 1
ATOM 660 O O . GLN A 1 88 ? 8.949 -1.920 -19.500 1.00 70.44 88 GLN A O 1
ATOM 665 N N . ILE A 1 89 ? 8.284 -3.662 -18.257 1.00 74.12 89 ILE A N 1
ATOM 666 C CA . ILE A 1 89 ? 8.334 -4.631 -19.360 1.00 74.12 89 ILE A CA 1
ATOM 667 C C . ILE A 1 89 ? 7.319 -4.283 -20.457 1.00 74.12 89 ILE A C 1
ATOM 669 O O . ILE A 1 89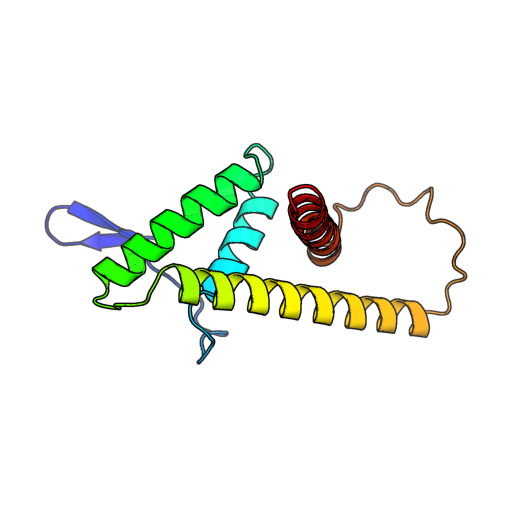 ? 7.676 -4.328 -21.634 1.00 74.12 89 ILE A O 1
ATOM 673 N N . LEU A 1 90 ? 6.086 -3.909 -20.096 1.00 70.38 90 LEU A N 1
ATOM 674 C CA . LEU A 1 90 ? 5.061 -3.498 -21.064 1.00 70.38 90 LEU A CA 1
ATOM 675 C C . LEU A 1 90 ? 5.492 -2.252 -21.850 1.00 70.38 90 LEU A C 1
ATOM 677 O O . LEU A 1 90 ? 5.496 -2.276 -23.078 1.00 70.38 90 LEU A O 1
ATOM 681 N N . MET A 1 91 ? 5.963 -1.214 -21.155 1.00 68.75 91 MET A N 1
ATOM 682 C CA . MET A 1 91 ? 6.464 0.015 -21.783 1.00 68.75 91 MET A CA 1
ATOM 683 C C . MET A 1 91 ? 7.654 -0.243 -22.717 1.00 68.75 91 MET A C 1
ATOM 685 O O . MET A 1 91 ? 7.746 0.346 -23.794 1.00 68.75 91 MET A O 1
ATOM 689 N N . LEU A 1 92 ? 8.572 -1.133 -22.328 1.00 73.88 92 LEU A N 1
ATOM 690 C CA . LEU A 1 92 ? 9.683 -1.550 -23.188 1.00 73.88 92 LEU A CA 1
ATOM 691 C C . LEU A 1 92 ? 9.196 -2.303 -24.435 1.00 73.88 92 LEU A C 1
ATOM 693 O O . LEU A 1 92 ? 9.804 -2.166 -25.498 1.00 73.88 92 LEU A O 1
ATOM 697 N N . GLY A 1 93 ? 8.110 -3.072 -24.321 1.00 65.75 93 GLY A N 1
ATOM 698 C CA . GLY A 1 93 ? 7.429 -3.703 -25.452 1.00 65.75 93 GLY A CA 1
ATOM 699 C C . GLY A 1 93 ? 6.930 -2.670 -26.461 1.00 65.75 93 GLY A C 1
ATOM 700 O O . GLY A 1 93 ? 7.303 -2.731 -27.632 1.00 65.75 93 GLY A O 1
ATOM 701 N N . ASP A 1 94 ? 6.198 -1.662 -25.991 1.00 64.88 94 ASP A N 1
ATOM 702 C CA . ASP A 1 94 ? 5.661 -0.589 -26.839 1.00 64.88 94 ASP A CA 1
ATOM 703 C C . ASP A 1 94 ? 6.772 0.245 -27.504 1.00 64.88 94 ASP A C 1
ATOM 705 O O . ASP A 1 94 ? 6.697 0.604 -28.684 1.00 64.88 94 ASP A O 1
ATOM 709 N N . LEU A 1 95 ? 7.858 0.528 -26.775 1.00 66.81 95 LEU A N 1
ATOM 710 C CA . LEU A 1 95 ? 9.034 1.216 -27.323 1.00 66.81 95 LEU A CA 1
ATOM 711 C C . LEU A 1 95 ? 9.725 0.399 -28.421 1.00 66.81 95 LEU A C 1
ATOM 713 O O . LEU A 1 95 ? 10.184 0.961 -29.415 1.00 66.81 95 LEU A O 1
ATOM 717 N N . LYS A 1 96 ? 9.784 -0.926 -28.265 1.00 66.00 96 LYS A N 1
ATOM 718 C CA . LYS A 1 96 ? 10.342 -1.821 -29.281 1.00 66.00 96 LYS A CA 1
ATO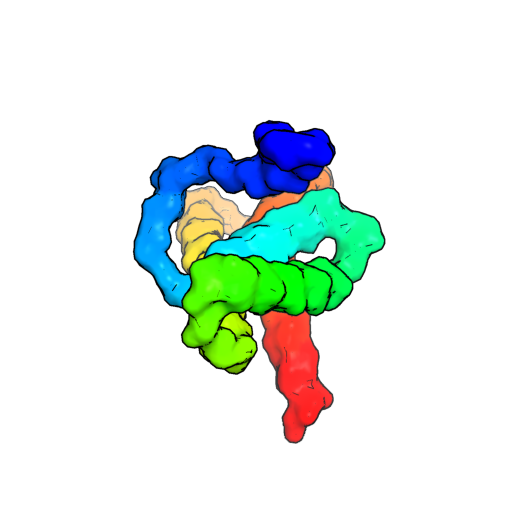M 719 C C . LYS A 1 96 ? 9.461 -1.872 -30.531 1.00 66.00 96 LYS A C 1
ATOM 721 O O . LYS A 1 96 ? 9.995 -1.850 -31.638 1.00 66.00 96 LYS A O 1
ATOM 726 N N . GLU A 1 97 ? 8.140 -1.946 -30.373 1.00 62.84 97 GLU A N 1
ATOM 727 C CA . GLU A 1 97 ? 7.203 -2.039 -31.503 1.00 62.84 97 GLU A CA 1
ATOM 728 C C . GLU A 1 97 ? 7.032 -0.716 -32.259 1.00 62.84 97 GLU A C 1
ATOM 730 O O . GLU A 1 97 ? 6.846 -0.720 -33.475 1.00 62.84 97 GLU A O 1
ATOM 735 N N . SER A 1 98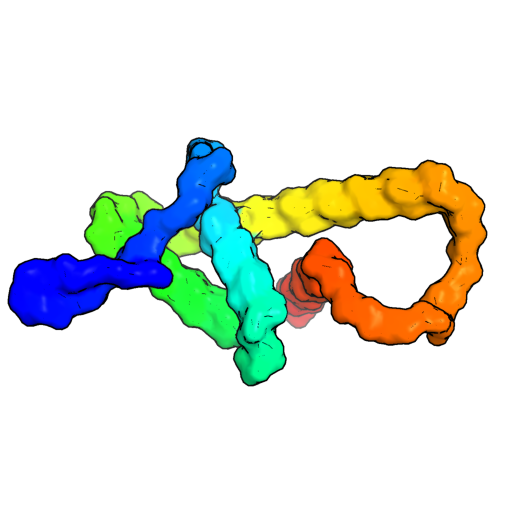 ? 7.176 0.422 -31.578 1.00 61.19 98 SER A N 1
ATOM 736 C CA . SER A 1 98 ? 7.067 1.751 -32.197 1.00 61.19 98 SER A CA 1
ATOM 737 C C . SER A 1 98 ? 8.243 2.132 -33.112 1.00 61.19 98 SER A C 1
ATOM 739 O O . SER A 1 98 ? 8.167 3.158 -33.786 1.00 61.19 98 SER A O 1
ATOM 741 N N . GLY A 1 99 ? 9.320 1.336 -33.178 1.00 53.50 99 GLY A N 1
ATOM 742 C CA . GLY A 1 99 ? 10.416 1.511 -34.145 1.00 53.50 99 GLY A CA 1
ATOM 743 C C . GLY A 1 99 ? 11.188 2.835 -34.037 1.00 53.50 99 GLY A C 1
ATOM 744 O O . GLY A 1 99 ? 11.913 3.199 -34.963 1.00 53.50 99 GLY A O 1
ATOM 745 N N . THR A 1 100 ? 11.041 3.570 -32.932 1.00 49.34 100 THR A N 1
ATOM 746 C CA . THR A 1 100 ? 11.646 4.899 -32.771 1.00 49.34 100 THR A CA 1
ATOM 747 C C . THR A 1 100 ? 13.129 4.747 -32.405 1.00 49.34 100 THR A C 1
ATOM 749 O O . THR A 1 100 ? 13.428 4.086 -31.406 1.00 49.34 100 THR A O 1
ATOM 752 N N . PRO A 1 101 ? 14.081 5.335 -33.157 1.00 45.09 101 PRO A N 1
ATOM 753 C CA . PRO A 1 101 ? 15.480 5.365 -32.748 1.00 45.09 101 PRO A CA 1
ATOM 754 C C . PRO A 1 101 ? 15.596 6.004 -31.363 1.00 45.09 101 PRO A C 1
ATOM 756 O O . PRO A 1 101 ? 14.949 7.016 -31.095 1.00 45.09 101 PRO A O 1
ATOM 759 N N . ILE A 1 102 ? 16.431 5.429 -30.494 1.00 50.81 102 ILE A N 1
ATOM 760 C CA . ILE A 1 102 ? 16.790 6.003 -29.189 1.00 50.81 102 ILE A CA 1
ATOM 761 C C . ILE A 1 102 ? 17.698 7.224 -29.435 1.00 50.81 102 ILE A C 1
ATOM 763 O O . ILE A 1 102 ? 18.877 7.228 -29.094 1.00 50.81 102 ILE A O 1
ATOM 767 N N . GLU A 1 103 ? 17.182 8.262 -30.086 1.00 42.78 103 GLU A N 1
ATOM 768 C CA . GLU A 1 103 ? 17.726 9.605 -29.946 1.00 42.78 103 GLU A CA 1
ATOM 769 C C . GLU A 1 103 ? 17.114 10.196 -28.684 1.00 42.78 103 GLU A C 1
ATOM 771 O O . GLU A 1 103 ? 15.897 10.183 -28.498 1.00 42.78 103 GLU A O 1
ATOM 776 N N . LEU A 1 104 ? 17.992 10.651 -27.786 1.00 48.75 104 LEU A N 1
ATOM 777 C CA . LEU A 1 104 ? 17.646 11.329 -26.545 1.00 48.75 104 LEU A CA 1
ATOM 778 C C . LEU A 1 104 ? 16.432 12.240 -26.749 1.00 48.75 104 LEU A C 1
ATOM 780 O O . LEU A 1 104 ? 16.529 13.286 -27.391 1.00 48.75 104 LEU A O 1
ATOM 784 N N . VAL A 1 105 ? 15.308 11.851 -26.147 1.00 45.84 105 VAL A N 1
ATOM 785 C CA . VAL A 1 105 ? 14.114 12.681 -25.998 1.00 45.84 105 VAL A CA 1
ATOM 786 C C . VAL A 1 105 ? 14.489 13.840 -25.073 1.00 45.84 105 VAL A C 1
ATOM 788 O O . VAL A 1 105 ? 14.288 13.786 -23.865 1.00 45.84 105 VAL A O 1
ATOM 791 N N . ARG A 1 106 ? 15.136 14.862 -25.636 1.00 43.72 106 ARG A N 1
ATOM 792 C CA . ARG A 1 106 ? 15.533 16.093 -24.942 1.00 43.72 106 ARG A CA 1
ATOM 793 C C . ARG A 1 106 ? 14.496 17.207 -25.059 1.00 43.72 106 ARG A C 1
ATOM 795 O O . ARG A 1 106 ? 14.660 18.208 -24.381 1.00 43.72 106 ARG A O 1
ATOM 802 N N . ASP A 1 107 ? 13.449 17.022 -25.864 1.00 43.44 107 ASP A N 1
ATOM 803 C CA . ASP A 1 107 ? 12.562 18.128 -26.250 1.00 43.44 107 ASP A CA 1
ATOM 804 C C . ASP A 1 107 ? 11.066 17.770 -26.309 1.00 43.44 107 ASP A C 1
ATOM 806 O O . ASP A 1 107 ? 10.290 18.390 -27.037 1.00 43.44 107 ASP A O 1
ATOM 810 N N . ARG A 1 108 ? 10.604 16.784 -25.522 1.00 42.53 108 ARG A N 1
ATOM 811 C CA . ARG A 1 108 ? 9.157 16.704 -25.264 1.00 42.53 108 ARG A CA 1
ATOM 812 C C . ARG A 1 108 ? 8.787 17.785 -24.242 1.00 42.53 108 ARG A C 1
ATOM 814 O O . ARG A 1 108 ? 9.448 17.853 -23.204 1.00 42.53 108 ARG A O 1
ATOM 821 N N . PRO A 1 109 ? 7.740 18.603 -24.481 1.00 44.06 109 PRO A N 1
ATOM 822 C CA . PRO A 1 109 ? 7.169 19.414 -23.412 1.00 44.06 109 PRO A CA 1
ATOM 823 C C . PRO A 1 109 ? 6.840 18.473 -22.254 1.00 44.06 109 PRO A C 1
ATOM 825 O O . PRO A 1 109 ? 6.361 17.371 -22.513 1.00 44.06 109 PRO A O 1
ATOM 828 N N . ALA A 1 110 ? 7.159 18.880 -21.021 1.00 56.81 110 ALA A N 1
ATOM 829 C CA . ALA A 1 110 ? 7.036 18.063 -19.818 1.00 56.81 110 ALA A CA 1
ATOM 830 C C . ALA A 1 110 ? 5.603 17.533 -19.655 1.00 56.81 110 ALA A C 1
ATOM 832 O O . ALA A 1 110 ? 4.759 18.134 -18.993 1.00 56.81 110 ALA A O 1
ATOM 833 N N . THR A 1 111 ? 5.313 16.397 -20.283 1.00 48.50 111 THR A N 1
ATOM 834 C CA . THR A 1 111 ? 4.238 15.520 -19.860 1.00 48.50 111 THR A CA 1
ATOM 835 C C . THR A 1 111 ? 4.598 15.117 -18.440 1.00 48.50 111 THR A C 1
ATOM 837 O O . THR A 1 111 ? 5.741 14.694 -18.242 1.00 48.50 111 THR A O 1
ATOM 840 N N . PRO A 1 112 ? 3.691 15.267 -17.457 1.00 55.88 112 PRO A N 1
ATOM 841 C CA . PRO A 1 112 ? 3.905 14.681 -16.143 1.00 55.88 112 PRO A CA 1
ATOM 842 C C . PRO A 1 112 ? 4.356 13.239 -16.357 1.00 55.88 112 PRO A C 1
ATOM 844 O O . PRO A 1 112 ? 3.733 12.543 -17.166 1.00 55.88 112 PRO A O 1
ATOM 847 N N . ASP A 1 113 ? 5.466 12.843 -15.729 1.00 61.59 113 ASP A N 1
ATOM 848 C CA . ASP A 1 113 ? 5.985 11.482 -15.849 1.00 61.59 113 ASP A CA 1
ATOM 849 C C . ASP A 1 113 ? 4.817 10.505 -15.705 1.00 61.59 113 ASP A C 1
ATOM 851 O O . ASP A 1 113 ? 4.003 10.640 -14.780 1.00 61.59 113 ASP A O 1
ATOM 855 N N . CYS A 1 114 ? 4.688 9.564 -16.646 1.00 51.56 114 CYS A N 1
ATOM 856 C CA . CYS A 1 114 ? 3.663 8.544 -16.508 1.00 51.56 114 CYS A CA 1
ATOM 857 C C . CYS A 1 114 ? 3.878 7.827 -15.173 1.00 51.56 114 CYS A C 1
ATOM 859 O O . CYS A 1 114 ? 5.005 7.669 -14.692 1.00 51.56 114 CYS A O 1
ATOM 861 N N . PHE A 1 115 ? 2.763 7.457 -14.560 1.00 51.12 115 PHE A N 1
ATOM 862 C CA . PHE A 1 115 ? 2.658 6.810 -13.257 1.00 51.12 115 PHE A CA 1
ATOM 863 C C . PHE A 1 115 ? 3.767 5.764 -13.030 1.00 51.12 115 PHE A C 1
ATOM 865 O O . PHE A 1 115 ? 4.459 5.760 -12.010 1.00 51.12 115 PHE A O 1
ATOM 872 N N . GLU A 1 116 ? 4.016 4.950 -14.046 1.00 55.38 116 GLU A N 1
ATOM 873 C CA . GLU A 1 116 ? 4.974 3.854 -14.102 1.00 55.38 116 GLU A CA 1
ATOM 874 C C . GLU A 1 116 ? 6.446 4.308 -14.071 1.00 55.38 116 GLU A C 1
ATOM 876 O O . GLU A 1 116 ? 7.302 3.621 -13.504 1.00 55.38 116 GLU A O 1
ATOM 881 N N . GLY A 1 117 ? 6.752 5.466 -14.662 1.00 54.25 117 GLY A N 1
ATOM 882 C CA . GLY A 1 117 ? 8.086 6.069 -14.660 1.00 54.25 117 GLY A CA 1
ATOM 883 C C . GLY A 1 117 ? 8.473 6.604 -13.284 1.00 54.25 117 GLY A C 1
ATOM 884 O O . GLY A 1 117 ? 9.591 6.372 -12.820 1.00 54.25 117 GLY A O 1
ATOM 885 N N . VAL A 1 118 ? 7.521 7.226 -12.583 1.00 61.44 118 VAL A N 1
ATOM 886 C CA . VAL A 1 118 ? 7.721 7.716 -11.208 1.00 61.44 118 VAL A CA 1
ATOM 887 C C . VAL A 1 118 ? 8.032 6.555 -10.257 1.00 61.44 118 VAL A C 1
ATOM 889 O O . VAL A 1 118 ? 8.937 6.658 -9.427 1.00 61.44 118 VAL A O 1
ATOM 892 N N . MET A 1 119 ? 7.362 5.408 -10.418 1.00 53.22 119 MET A N 1
ATOM 893 C CA . MET A 1 119 ? 7.623 4.242 -9.564 1.00 53.22 119 MET A CA 1
ATOM 894 C C . MET A 1 119 ? 8.972 3.602 -9.754 1.00 53.22 119 MET A C 1
ATOM 896 O O . MET A 1 119 ? 9.582 3.170 -8.778 1.00 53.22 119 MET A O 1
ATOM 900 N N . ALA A 1 120 ? 9.432 3.490 -10.996 1.00 53.03 120 ALA A N 1
ATOM 901 C CA . ALA A 1 120 ? 10.738 2.905 -11.247 1.00 53.03 120 ALA A CA 1
ATOM 902 C C . ALA A 1 120 ? 11.843 3.732 -10.577 1.00 53.03 120 ALA A C 1
ATOM 904 O O . ALA A 1 120 ? 12.785 3.168 -10.017 1.00 53.03 120 ALA A O 1
ATOM 905 N N . VAL A 1 121 ? 11.689 5.060 -10.557 1.00 59.47 121 VAL A N 1
ATOM 906 C CA . VAL A 1 121 ? 12.616 5.967 -9.874 1.00 59.47 121 VAL A CA 1
ATOM 907 C C . VAL A 1 121 ? 12.585 5.772 -8.355 1.00 59.47 121 VAL A C 1
ATOM 909 O O . VAL A 1 121 ? 13.653 5.715 -7.739 1.00 59.47 121 VAL A O 1
ATOM 912 N N . GLU A 1 122 ? 11.409 5.629 -7.738 1.00 57.81 122 GLU A N 1
ATOM 913 C CA . GLU A 1 122 ? 11.333 5.433 -6.283 1.00 57.81 122 GLU A CA 1
ATOM 914 C C . GLU A 1 122 ? 11.747 4.035 -5.823 1.00 57.81 122 GLU A C 1
ATOM 916 O O . GLU A 1 122 ? 12.503 3.908 -4.858 1.00 57.81 122 GLU A O 1
ATOM 921 N N . ALA A 1 123 ? 11.378 2.984 -6.556 1.00 52.94 123 ALA A N 1
ATOM 922 C CA . ALA A 1 123 ? 11.867 1.635 -6.287 1.00 52.94 123 ALA A CA 1
ATOM 923 C C . ALA A 1 123 ? 13.404 1.568 -6.378 1.00 52.94 123 ALA A C 1
ATOM 925 O O . ALA A 1 123 ? 14.057 0.996 -5.504 1.00 52.94 123 ALA A O 1
ATOM 926 N N . TYR A 1 124 ? 14.003 2.220 -7.382 1.00 58.47 124 TYR A N 1
ATOM 927 C CA . TYR A 1 124 ? 15.459 2.305 -7.526 1.00 58.47 124 TYR A CA 1
ATOM 928 C C . TYR A 1 124 ? 16.128 3.026 -6.346 1.00 58.47 124 TYR A C 1
ATOM 930 O O . TYR A 1 124 ? 17.137 2.552 -5.818 1.00 58.47 124 TYR A O 1
ATOM 938 N N . LYS A 1 125 ? 15.563 4.150 -5.887 1.00 62.03 125 LYS A N 1
ATOM 939 C CA . LYS A 1 125 ? 16.078 4.872 -4.714 1.00 62.03 125 LYS A CA 1
ATOM 940 C C . LYS A 1 125 ? 15.992 4.018 -3.450 1.00 62.03 125 LYS A C 1
ATOM 942 O O . LYS A 1 125 ? 16.979 3.946 -2.719 1.00 62.03 125 LYS A O 1
ATOM 947 N N . LEU A 1 126 ? 14.867 3.341 -3.213 1.00 52.66 126 LEU A N 1
ATOM 948 C CA . LEU A 1 126 ? 14.677 2.470 -2.047 1.00 52.66 126 LEU A CA 1
ATOM 949 C C . LEU A 1 126 ? 15.686 1.311 -2.029 1.00 52.66 126 LEU A C 1
ATOM 951 O O . LEU A 1 126 ? 16.316 1.057 -1.001 1.00 52.66 126 LEU A O 1
ATOM 955 N N . LEU A 1 127 ? 15.930 0.680 -3.181 1.00 57.59 127 LEU A N 1
ATOM 956 C CA . LEU A 1 127 ? 16.943 -0.371 -3.323 1.00 57.59 127 LEU A CA 1
ATOM 957 C C . LEU A 1 127 ? 18.376 0.170 -3.141 1.00 57.59 127 LEU A C 1
ATOM 959 O O . LEU A 1 127 ? 19.210 -0.464 -2.492 1.00 57.59 127 LEU A O 1
ATOM 963 N N . GLY A 1 128 ? 18.666 1.372 -3.647 1.00 53.97 128 GLY A N 1
ATOM 964 C CA . GLY A 1 128 ? 19.974 2.026 -3.519 1.00 53.97 128 GLY A CA 1
ATOM 965 C C . GLY A 1 128 ? 20.280 2.622 -2.135 1.00 53.97 128 GLY A C 1
ATOM 966 O O . GLY A 1 128 ? 21.440 2.936 -1.848 1.00 53.97 128 GLY A O 1
ATOM 967 N N . TYR A 1 129 ? 19.274 2.813 -1.277 1.00 46.56 129 TYR A N 1
ATOM 968 C CA . TYR A 1 129 ? 19.456 3.176 0.134 1.00 46.56 129 TYR A CA 1
ATOM 969 C C . TYR A 1 129 ? 19.753 1.947 1.001 1.00 46.56 129 TYR A C 1
ATOM 971 O O . TYR A 1 129 ? 20.609 2.030 1.881 1.00 46.56 129 TYR A O 1
ATOM 979 N N . ALA A 1 130 ? 19.128 0.802 0.708 1.00 45.75 130 ALA A N 1
ATOM 980 C CA . ALA A 1 130 ? 19.396 -0.463 1.396 1.00 45.75 130 ALA A CA 1
ATOM 981 C C . ALA A 1 130 ? 20.834 -0.967 1.163 1.00 45.75 130 ALA A C 1
ATOM 983 O O . ALA A 1 130 ? 21.473 -1.465 2.084 1.00 45.75 130 ALA A O 1
ATOM 984 N N . ALA A 1 131 ? 21.388 -0.753 -0.035 1.00 45.72 131 ALA A N 1
ATOM 985 C CA . ALA A 1 131 ? 22.755 -1.157 -0.381 1.00 45.72 131 ALA A CA 1
ATOM 986 C C . ALA A 1 131 ? 23.870 -0.285 0.240 1.00 45.72 131 ALA A C 1
ATOM 988 O O . ALA A 1 131 ? 25.041 -0.623 0.118 1.00 45.72 131 ALA A O 1
ATOM 989 N N . ARG A 1 132 ? 23.535 0.853 0.867 1.00 45.91 132 ARG A N 1
ATOM 990 C CA . ARG A 1 132 ? 24.508 1.781 1.483 1.00 45.91 132 ARG A CA 1
ATOM 991 C C . ARG A 1 132 ? 24.563 1.708 3.011 1.00 45.91 132 ARG A C 1
ATOM 993 O O . ARG A 1 132 ? 25.311 2.469 3.619 1.00 45.91 132 ARG A O 1
ATOM 1000 N N . GLN A 1 133 ? 23.770 0.831 3.621 1.00 49.59 133 GLN A N 1
ATOM 1001 C CA . GLN A 1 133 ? 23.736 0.603 5.073 1.00 49.59 133 GLN A CA 1
ATOM 1002 C C . GLN A 1 133 ? 24.155 -0.826 5.468 1.00 49.59 133 GLN A C 1
ATOM 1004 O O . GLN A 1 133 ? 24.042 -1.181 6.639 1.00 49.59 133 GLN A O 1
ATOM 1009 N N . ALA A 1 134 ? 24.644 -1.619 4.511 1.00 46.34 134 ALA A N 1
ATOM 1010 C CA . ALA A 1 134 ? 25.236 -2.945 4.698 1.00 46.34 134 ALA A CA 1
ATOM 1011 C C . ALA A 1 134 ? 26.718 -2.904 4.302 1.00 46.34 134 ALA A C 1
ATOM 1013 O O . ALA A 1 134 ? 27.509 -3.634 4.938 1.00 46.34 134 ALA A O 1
#

Radius of gyration: 18.42 Å; chains: 1; bounding box: 51×32×51 Å

Sequence (134 aa):
MSRELPHGQTQTVALDWALAGISPVGADLGQLVFGAQNNLKEVAPKEVDGALFESYLDGLRDSGCHVEAQEVRLGYTAFAAFQVGLFQILMLGDLKESGTPIELVRDRPATPDCFEGVMAVEAYKLLGYAARQA

Foldseek 3Di:
DWDADPPGDIDDDDDDCVVPDDAFAQLVVLVVLLVCCVPVVVDDSVRSNVVSLVVSVVVCVVVVNDDDSVSNVCRNLVNNVVVLVVVVVVVVVVVVVVPDPPDPPPDDDDDPPPSSRVSVVVNVVVVVVVVVVD

Secondary structure (DSSP, 8-state):
-EEEPTTS-EEE----GGG-----TTHHHHHHHHHHHHH-TTS-HHHHHHHHHHHHHHHHHHTT----HHHHHHHHHHHHHHHHHHHHHHHHHHHHHTT--------S------HHHHHHHHHHHHHHHHTT--